Protein 1RRO (pdb70)

Organism: Rattus norvegicus (NCBI:txid10116)

Structure (mmCIF, N/CA/C/O backbone):
data_1RRO
#
_entry.id   1RRO
#
_cell.length_a   39.700
_cell.length_b   65.120
_cell.length_c   32.940
_cell.angle_alpha   90.00
_cell.angle_beta   90.00
_cell.angle_gamma   90.00
#
_symmetry.space_group_name_H-M   'P 21 21 21'
#
loop_
_entity.id
_entity.type
_entity.pdbx_description
1 polymer 'RAT ONCOMODULIN'
2 non-polymer 'CALCIUM ION'
3 water water
#
loop_
_atom_site.group_PDB
_atom_site.id
_atom_site.type_symbol
_atom_site.label_atom_id
_atom_site.label_alt_id
_atom_site.label_comp_id
_atom_site.label_asym_id
_atom_site.label_entity_id
_atom_site.label_seq_id
_atom_site.pdbx_PDB_ins_code
_atom_site.Cartn_x
_atom_site.Cartn_y
_atom_site.Cartn_z
_atom_site.occupancy
_atom_site.B_iso_or_equiv
_atom_site.auth_seq_id
_atom_site.auth_comp_id
_atom_site.auth_asym_id
_atom_site.auth_atom_id
_atom_site.pdbx_PDB_model_num
ATOM 1 N N . SER A 1 1 ? 23.829 8.784 38.993 1.00 27.71 1 SER A N 1
ATOM 2 C CA . SER A 1 1 ? 24.096 9.360 37.623 1.00 27.68 1 SER A CA 1
ATOM 3 C C . SER A 1 1 ? 23.972 8.279 36.554 1.00 26.63 1 SER A C 1
ATOM 4 O O . SER A 1 1 ? 23.992 7.079 36.920 1.00 26.13 1 SER A O 1
ATOM 7 N N . ILE A 1 2 ? 23.906 8.675 35.297 1.00 23.96 2 ILE A N 1
ATOM 8 C CA . ILE A 1 2 ? 23.808 7.716 34.169 1.00 21.09 2 ILE A CA 1
ATOM 9 C C . ILE A 1 2 ? 24.989 6.779 34.230 1.00 21.76 2 ILE A C 1
ATOM 10 O O . ILE A 1 2 ? 24.939 5.601 33.907 1.00 20.08 2 ILE A O 1
ATOM 15 N N . THR A 1 3 ? 26.102 7.385 34.656 1.00 23.45 3 THR A N 1
ATOM 16 C CA . THR A 1 3 ? 27.398 6.769 34.813 1.00 22.94 3 THR A CA 1
ATOM 17 C C . THR A 1 3 ? 27.373 5.658 35.874 1.00 22.98 3 THR A C 1
ATOM 18 O O . THR A 1 3 ? 28.134 4.689 35.745 1.00 24.86 3 THR A O 1
ATOM 22 N N . ASP A 1 4 ? 26.522 5.801 36.862 1.00 22.03 4 ASP A N 1
ATOM 23 C CA . ASP A 1 4 ? 26.359 4.826 37.923 1.00 20.98 4 ASP A CA 1
ATOM 24 C C . ASP A 1 4 ? 25.544 3.624 37.414 1.00 18.83 4 ASP A C 1
ATOM 25 O O . ASP A 1 4 ? 25.471 2.638 38.189 1.00 20.06 4 ASP A O 1
ATOM 30 N N . ILE A 1 5 ? 24.918 3.764 36.255 1.00 14.29 5 ILE A N 1
ATOM 31 C CA . ILE A 1 5 ? 24.035 2.690 35.760 1.00 14.13 5 ILE A CA 1
ATOM 32 C C . ILE A 1 5 ? 24.547 1.958 34.547 1.00 13.41 5 ILE A C 1
ATOM 33 O O . ILE A 1 5 ? 24.516 0.710 34.523 1.00 13.03 5 ILE A O 1
A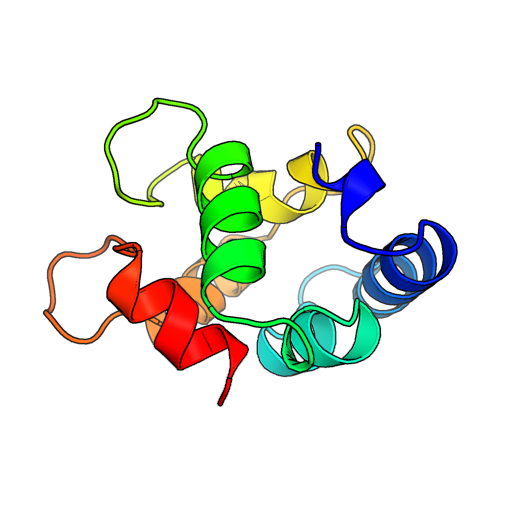TOM 38 N N . LEU A 1 6 ? 24.908 2.690 33.494 1.00 12.42 6 LEU A N 1
ATOM 39 C CA . LEU A 1 6 ? 25.436 2.078 32.254 1.00 12.59 6 LEU A CA 1
ATOM 40 C C . LEU A 1 6 ? 26.973 2.092 32.287 1.00 14.34 6 LEU A C 1
ATOM 41 O O . LEU A 1 6 ? 27.505 3.006 32.953 1.00 16.14 6 LEU A O 1
ATOM 46 N N . SER A 1 7 ? 27.546 1.166 31.549 1.00 13.07 7 SER A N 1
ATOM 47 C CA . SER A 1 7 ? 29.050 1.182 31.521 1.00 14.01 7 SER A CA 1
ATOM 48 C C . SER A 1 7 ? 29.489 2.255 30.506 1.00 12.69 7 SER A C 1
ATOM 49 O O . SER A 1 7 ? 28.820 2.384 29.440 1.00 12.28 7 SER A O 1
ATOM 52 N N . ALA A 1 8 ? 30.570 2.966 30.825 1.00 11.81 8 ALA A N 1
ATOM 53 C CA . ALA A 1 8 ? 31.094 3.968 29.922 1.00 10.82 8 ALA A CA 1
ATOM 54 C C . ALA A 1 8 ? 31.413 3.411 28.531 1.00 10.52 8 ALA A C 1
ATOM 55 O O . ALA A 1 8 ? 31.232 4.113 27.535 1.00 10.17 8 ALA A O 1
ATOM 57 N N . GLU A 1 9 ? 31.882 2.154 28.501 1.00 8.68 9 GLU A N 1
ATOM 58 C CA . GLU A 1 9 ? 32.243 1.553 27.225 1.00 8.64 9 GLU A CA 1
ATOM 59 C C . GLU A 1 9 ? 31.026 1.316 26.317 1.00 7.82 9 GLU A C 1
ATOM 60 O O . GLU A 1 9 ? 31.116 1.442 25.110 1.00 8.82 9 GLU A O 1
ATOM 66 N N . ASP A 1 10 ? 29.929 0.943 26.989 1.00 8.00 10 ASP A N 1
ATOM 67 C CA . ASP A 1 10 ? 28.688 0.675 26.193 1.00 9.82 10 ASP A CA 1
ATOM 68 C C . ASP A 1 10 ? 28.100 2.025 25.651 1.00 8.81 10 ASP A C 1
ATOM 69 O O . ASP A 1 10 ? 27.625 2.051 24.541 1.00 9.08 10 ASP A O 1
ATOM 74 N N . ILE A 1 11 ? 28.203 3.042 26.490 1.00 9.03 11 ILE A N 1
ATOM 75 C CA . ILE A 1 11 ? 27.778 4.392 26.074 1.00 8.68 11 ILE A CA 1
ATOM 76 C C . ILE A 1 11 ? 28.623 4.851 24.868 1.00 9.46 11 ILE A C 1
ATOM 77 O O . ILE A 1 11 ? 28.124 5.313 23.851 1.00 8.60 11 ILE A O 1
ATOM 82 N N . ALA A 1 12 ? 29.965 4.687 24.983 1.00 8.30 12 ALA A N 1
ATOM 83 C CA . ALA A 1 12 ? 30.888 5.028 23.900 1.00 9.46 12 ALA A CA 1
ATOM 84 C C . ALA A 1 12 ? 30.560 4.272 22.605 1.00 8.40 12 ALA A C 1
ATOM 85 O O . ALA A 1 12 ? 30.527 4.832 21.500 1.00 8.08 12 ALA A O 1
ATOM 87 N N . ALA A 1 13 ? 30.229 2.990 22.760 1.00 8.50 13 ALA A N 1
ATOM 88 C CA . ALA A 1 13 ? 29.874 2.138 21.589 1.00 8.04 13 ALA A CA 1
ATOM 89 C C . ALA A 1 13 ? 28.565 2.654 20.939 1.00 7.12 13 ALA A C 1
ATOM 90 O O . ALA A 1 13 ? 28.509 2.677 19.712 1.00 9.28 13 ALA A O 1
ATOM 92 N N . ALA A 1 14 ? 27.653 3.000 21.810 1.00 7.10 14 ALA A N 1
ATOM 93 C CA . ALA A 1 14 ? 26.310 3.478 21.280 1.00 6.77 14 ALA A CA 1
ATOM 94 C C . ALA A 1 14 ? 26.446 4.751 20.495 1.00 7.52 14 ALA A C 1
ATOM 95 O O . ALA A 1 14 ? 25.819 4.945 19.421 1.00 8.19 14 ALA A O 1
ATOM 97 N N . 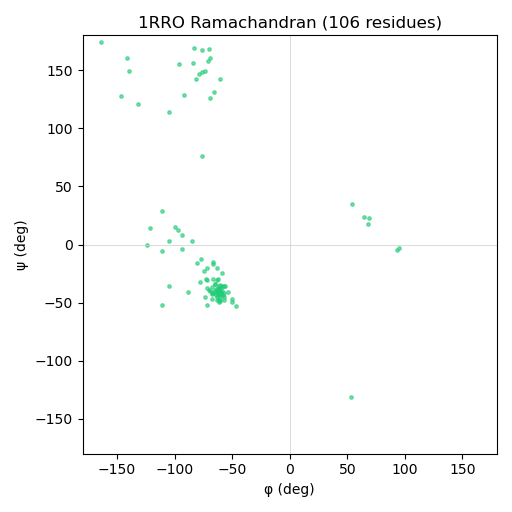LEU A 1 15 ? 27.301 5.671 20.976 1.00 7.35 15 LEU A N 1
ATOM 98 C CA . LEU A 1 15 ? 27.527 6.957 20.296 1.00 7.54 15 LEU A CA 1
ATOM 99 C C . LEU A 1 15 ? 28.283 6.769 18.991 1.00 7.37 15 LEU A C 1
ATOM 100 O O . LEU A 1 15 ? 28.044 7.403 17.988 1.00 9.71 15 LEU A O 1
ATOM 105 N N . GLN A 1 16 ? 29.258 5.830 19.067 1.00 8.36 16 GLN A N 1
ATOM 106 C CA . GLN A 1 16 ? 30.051 5.497 17.857 1.00 9.06 16 GLN A CA 1
ATOM 107 C C . GLN A 1 16 ? 29.171 5.019 16.707 1.00 8.67 16 GLN A C 1
ATOM 108 O O . GLN A 1 16 ? 29.305 5.348 15.538 1.00 10.11 16 GLN A O 1
ATOM 114 N N . GLU A 1 17 ? 28.202 4.139 17.085 1.00 8.84 17 GLU A N 1
ATOM 115 C CA . GLU A 1 17 ? 27.264 3.536 16.143 1.00 9.49 17 GLU A CA 1
ATOM 116 C C . GLU A 1 17 ? 26.435 4.568 15.380 1.00 9.12 17 GLU A C 1
ATOM 117 O O . GLU A 1 17 ? 26.089 4.343 14.226 1.00 10.42 17 GLU A O 1
ATOM 123 N N . CYS A 1 18 ? 26.111 5.653 16.102 1.00 8.17 18 CYS A N 1
ATOM 124 C CA . CYS A 1 18 ? 25.245 6.719 15.437 1.00 8.46 18 CYS A CA 1
ATOM 125 C C . CYS A 1 18 ? 26.000 8.009 15.163 1.00 9.40 18 CYS A C 1
ATOM 126 O O . CYS A 1 18 ? 25.377 9.077 15.155 1.00 8.49 18 CYS A O 1
ATOM 129 N N . GLN A 1 19 ? 27.313 7.936 14.947 1.00 8.51 19 GLN A N 1
ATOM 130 C CA . GLN A 1 19 ? 28.118 9.156 14.711 1.00 9.99 19 GLN A CA 1
ATOM 131 C C . GLN A 1 19 ? 27.607 9.968 13.541 1.00 7.57 19 GLN A C 1
ATOM 132 O O . GLN A 1 19 ? 27.606 11.234 13.675 1.00 9.56 19 GLN A O 1
ATOM 138 N N . ASP A 1 20 ? 27.286 9.385 12.432 1.00 9.18 20 ASP A N 1
ATOM 139 C CA . ASP A 1 20 ? 26.899 10.129 11.215 1.00 10.47 20 ASP A CA 1
ATOM 140 C C . ASP A 1 20 ? 25.443 10.573 11.409 1.00 11.19 20 ASP A C 1
ATOM 141 O O . ASP A 1 20 ? 24.591 9.818 11.947 1.00 9.63 20 ASP A O 1
ATOM 146 N N . PRO A 1 21 ? 25.080 11.720 10.886 1.00 10.93 21 PRO A N 1
ATOM 147 C CA . PRO A 1 21 ? 23.717 12.237 10.965 1.00 10.02 21 PRO A CA 1
ATOM 148 C C . PRO A 1 21 ? 22.723 11.279 10.288 1.00 9.49 21 PRO A C 1
ATOM 149 O O . PRO A 1 21 ? 23.021 10.733 9.238 1.00 9.55 21 PRO A O 1
ATOM 153 N N . ASP A 1 22 ? 21.541 11.177 10.902 1.00 8.63 22 ASP A N 1
ATOM 154 C CA . ASP A 1 22 ? 20.448 10.350 10.383 1.00 9.23 22 ASP A CA 1
ATOM 155 C C . ASP A 1 22 ? 20.768 8.851 10.480 1.00 11.75 22 ASP A C 1
ATOM 156 O O . ASP A 1 22 ? 20.121 8.113 9.702 1.00 14.37 22 ASP A O 1
ATOM 161 N N . THR A 1 23 ? 21.652 8.475 11.365 1.00 8.53 23 THR A N 1
ATOM 162 C CA . THR A 1 23 ? 21.858 7.026 11.594 1.00 9.49 23 THR A CA 1
ATOM 163 C C . THR A 1 23 ? 21.337 6.672 12.970 1.00 9.92 23 THR A C 1
ATOM 164 O O . THR A 1 23 ? 21.420 5.444 13.247 1.00 13.32 23 THR A O 1
A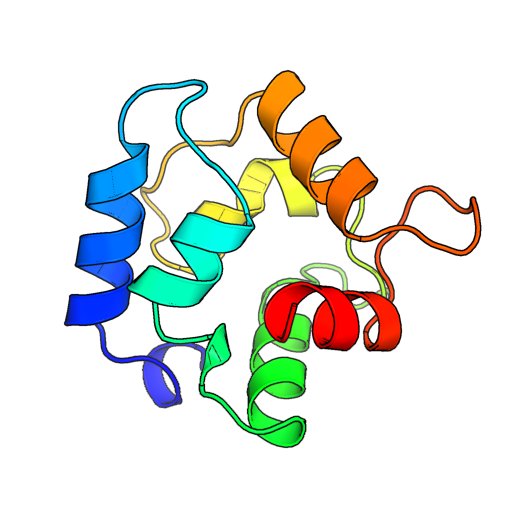TOM 168 N N . PHE A 1 24 ? 20.909 7.563 13.816 1.00 8.73 24 PHE A N 1
ATOM 169 C CA . PHE A 1 24 ? 20.370 7.194 15.113 1.00 7.74 24 PHE A CA 1
ATOM 170 C C . PHE A 1 24 ? 19.069 6.402 14.922 1.00 8.19 24 PHE A C 1
ATOM 171 O O . PHE A 1 24 ? 18.208 6.858 14.186 1.00 10.56 24 PHE A O 1
ATOM 179 N N . GLU A 1 25 ? 19.006 5.283 15.610 1.00 8.23 25 GLU A N 1
ATOM 180 C CA . GLU A 1 25 ? 17.749 4.468 15.620 1.00 9.44 25 GLU A CA 1
ATOM 181 C C . GLU A 1 25 ? 17.492 4.149 17.037 1.00 9.81 25 GLU A C 1
ATOM 182 O O . GLU A 1 25 ? 18.388 3.524 17.688 1.00 8.79 25 GLU A O 1
ATOM 188 N N . PRO A 1 26 ? 16.357 4.518 17.628 1.00 9.28 26 PRO A N 1
ATOM 189 C CA . PRO A 1 26 ? 16.116 4.283 19.045 1.00 9.70 26 PRO A CA 1
ATOM 190 C C . PRO A 1 26 ? 16.466 2.874 19.499 1.00 8.48 26 PRO A C 1
ATOM 191 O O . PRO A 1 26 ? 17.198 2.676 20.491 1.00 9.35 26 PRO A O 1
ATOM 195 N N . GLN A 1 27 ? 15.919 1.881 18.814 1.00 9.03 27 GLN A N 1
ATOM 196 C CA . GLN A 1 27 ? 16.122 0.478 19.244 1.00 10.37 27 GLN A CA 1
ATOM 197 C C . GLN A 1 27 ? 17.592 0.093 19.276 1.00 9.67 27 GLN A C 1
ATOM 198 O O . GLN A 1 27 ? 17.974 -0.679 20.160 1.00 11.28 27 GLN A O 1
ATOM 204 N N . LYS A 1 28 ? 18.325 0.560 18.271 1.00 10.16 28 LYS A N 1
ATOM 205 C CA . LYS A 1 28 ? 19.793 0.190 18.278 1.00 9.36 28 LYS A CA 1
ATOM 206 C C . LYS A 1 28 ? 20.503 0.857 19.443 1.00 9.13 28 LYS A C 1
ATOM 207 O O . LYS A 1 28 ? 21.339 0.220 20.061 1.00 9.08 28 LYS A O 1
ATOM 213 N N . PHE A 1 29 ? 20.176 2.109 19.665 1.00 7.09 29 PHE A N 1
ATOM 214 C CA . PHE A 1 29 ? 20.845 2.841 20.771 1.00 8.03 29 PHE A CA 1
ATOM 215 C C . PHE A 1 29 ? 20.580 2.160 22.093 1.00 6.66 29 PHE A C 1
ATOM 216 O O . PHE A 1 29 ? 21.463 1.976 22.950 1.00 7.02 29 PHE A O 1
ATOM 224 N N . PHE A 1 30 ? 19.273 1.821 22.282 1.00 6.91 30 PHE A N 1
ATOM 225 C CA . PHE A 1 30 ? 18.896 1.179 23.584 1.00 7.68 30 PHE A CA 1
ATOM 226 C C . PHE A 1 30 ? 19.560 -0.200 23.757 1.00 7.48 30 PHE A C 1
ATOM 227 O O . PHE A 1 30 ? 19.887 -0.519 24.917 1.00 9.08 30 PHE A O 1
ATOM 235 N N . GLN A 1 31 ? 19.733 -0.918 22.660 1.00 7.22 31 GLN A N 1
ATOM 236 C CA . GLN A 1 31 ? 20.438 -2.232 22.774 1.00 8.94 31 GLN A CA 1
ATOM 237 C C . GLN A 1 31 ? 21.953 -2.086 23.035 1.00 8.34 31 GLN A C 1
ATOM 238 O O . GLN A 1 31 ? 22.505 -2.653 24.008 1.00 9.04 31 GLN A O 1
ATOM 244 N N . THR A 1 32 ? 22.593 -1.283 22.181 1.00 8.41 32 THR A N 1
ATOM 245 C CA . THR A 1 32 ? 24.064 -1.130 22.329 1.00 8.04 32 THR A CA 1
ATOM 246 C C . THR A 1 32 ? 24.506 -0.529 23.619 1.00 8.86 32 THR A C 1
ATOM 247 O O . THR A 1 32 ? 25.507 -0.964 24.236 1.00 10.06 32 THR A O 1
ATOM 251 N N . SER A 1 33 ? 23.718 0.462 24.109 1.00 7.88 33 SER A N 1
ATOM 252 C CA . SER A 1 33 ? 24.040 1.153 25.363 1.00 8.34 33 SER A CA 1
ATOM 253 C C . SER A 1 33 ? 23.808 0.266 26.609 1.00 10.11 33 SER A C 1
ATOM 254 O O . SER A 1 33 ? 24.322 0.622 27.655 1.00 11.48 33 SER A O 1
ATOM 257 N N . GLY A 1 34 ? 22.987 -0.786 26.419 1.00 9.77 34 GLY A N 1
ATOM 258 C CA . GLY A 1 34 ? 22.638 -1.648 27.538 1.00 9.16 34 GLY A CA 1
ATOM 259 C C . GLY A 1 34 ? 21.352 -1.223 28.229 1.00 10.08 34 GLY A C 1
ATOM 260 O O . GLY A 1 34 ? 20.896 -1.970 29.139 1.00 1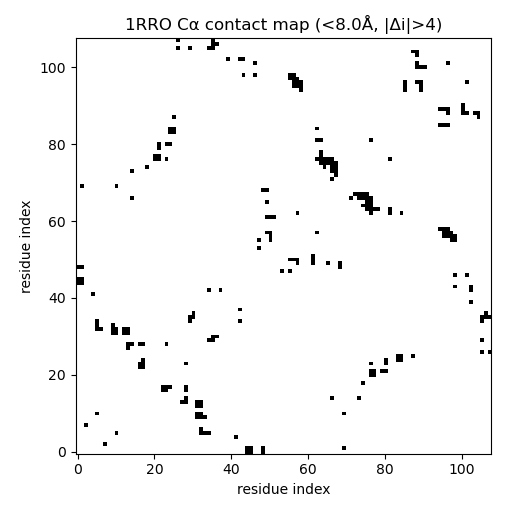0.17 34 GLY A O 1
ATOM 261 N N . LEU A 1 35 ? 20.731 -0.093 27.826 1.00 8.00 35 LEU A N 1
ATOM 262 C CA . LEU A 1 35 ? 19.508 0.339 28.485 1.00 9.70 35 LEU A CA 1
ATOM 263 C C . LEU A 1 35 ? 18.393 -0.715 28.404 1.00 8.59 35 LEU A C 1
ATOM 264 O O . LEU A 1 35 ? 17.630 -0.843 29.386 1.00 9.64 35 LEU A O 1
ATOM 269 N N . SER A 1 36 ? 18.343 -1.397 27.254 1.00 8.73 36 SER A N 1
ATOM 270 C CA . SER A 1 36 ? 17.226 -2.398 27.119 1.00 9.17 36 SER A CA 1
ATOM 271 C C . SER A 1 36 ? 17.388 -3.550 28.096 1.00 9.19 36 SER A C 1
ATOM 272 O O . SER A 1 36 ? 16.290 -4.163 28.215 1.00 13.46 36 SER A O 1
ATOM 275 N N . LYS A 1 37 ? 18.510 -3.775 28.723 1.00 9.43 37 LYS A N 1
ATOM 276 C CA . LYS A 1 37 ? 18.612 -4.863 29.694 1.00 13.42 37 LYS A CA 1
ATOM 277 C C . LYS A 1 37 ? 18.347 -4.465 31.138 1.00 11.42 37 LYS A C 1
ATOM 278 O O . LYS A 1 37 ? 18.437 -5.294 32.044 1.00 12.92 37 LYS A O 1
ATOM 284 N N . MET A 1 38 ? 18.133 -3.174 31.393 1.00 9.88 38 MET A N 1
ATOM 285 C CA . MET A 1 38 ? 18.019 -2.652 32.760 1.00 9.31 38 MET A CA 1
ATOM 286 C C . MET A 1 38 ? 16.578 -2.824 33.306 1.00 7.84 38 MET A C 1
ATOM 287 O O . MET A 1 38 ? 15.639 -2.917 32.550 1.00 9.32 38 MET A O 1
ATOM 292 N N . SER A 1 39 ? 16.548 -2.844 34.648 1.00 7.45 39 SER A N 1
ATOM 293 C CA . SER A 1 39 ? 15.258 -2.971 35.372 1.00 7.93 39 SER A CA 1
ATOM 294 C C . SER A 1 39 ? 14.435 -1.668 35.221 1.00 6.71 39 SER A C 1
ATOM 295 O O . SER A 1 39 ? 15.024 -0.590 34.893 1.00 7.79 39 SER A O 1
ATOM 298 N N . ALA A 1 40 ? 13.204 -1.734 35.601 1.00 6.76 40 ALA A N 1
ATOM 299 C CA . ALA A 1 40 ? 12.325 -0.526 35.529 1.00 6.67 40 ALA A CA 1
ATOM 300 C C . ALA A 1 40 ? 12.908 0.588 36.425 1.00 6.81 40 ALA A C 1
ATOM 301 O O . ALA A 1 40 ? 12.895 1.786 35.973 1.00 6.68 40 ALA A O 1
ATOM 303 N N . SER A 1 41 ? 13.370 0.312 37.595 1.00 7.39 41 SER A N 1
ATOM 304 C CA . SER A 1 41 ? 13.896 1.314 38.501 1.00 7.69 41 SER A CA 1
ATOM 305 C C . SER A 1 41 ? 15.099 2.053 37.883 1.00 7.88 41 SER A C 1
ATOM 306 O O . SER A 1 41 ? 15.229 3.315 37.964 1.00 8.95 41 SER A O 1
ATOM 309 N N . GLN A 1 42 ? 15.972 1.280 37.266 1.00 6.53 42 GLN A N 1
ATOM 310 C CA . GLN A 1 42 ? 17.168 1.860 36.590 1.00 6.50 42 GLN A CA 1
ATOM 311 C C . GLN A 1 42 ? 16.757 2.663 35.396 1.00 6.09 42 GLN A C 1
ATOM 312 O O . GLN A 1 42 ? 17.364 3.781 35.205 1.00 6.61 42 GLN A O 1
ATOM 318 N N . VAL A 1 43 ? 15.835 2.245 34.603 1.00 6.30 43 VAL A N 1
ATOM 319 C CA . VAL A 1 43 ? 15.356 2.991 33.441 1.00 7.52 43 VAL A CA 1
ATOM 320 C C . VAL A 1 43 ? 14.700 4.303 33.926 1.00 6.59 43 VAL A C 1
ATOM 321 O O . VAL A 1 43 ? 14.999 5.358 33.258 1.00 7.47 43 VAL A O 1
ATOM 325 N N . LYS A 1 44 ? 13.999 4.306 34.996 1.00 7.01 44 LYS A N 1
ATOM 326 C CA . LYS A 1 44 ? 13.394 5.512 35.567 1.00 7.62 44 LYS A CA 1
ATOM 327 C C . LYS A 1 44 ? 14.494 6.480 36.036 1.00 7.82 44 LYS A C 1
ATOM 328 O O . LYS A 1 44 ? 14.302 7.737 35.754 1.00 9.77 44 LYS A O 1
ATOM 334 N N . ASP A 1 45 ? 15.554 6.006 36.624 1.00 7.90 45 ASP A N 1
ATOM 335 C CA . ASP A 1 45 ? 16.653 6.919 37.025 1.00 8.81 45 ASP A CA 1
ATOM 336 C C . ASP A 1 45 ? 17.233 7.562 35.772 1.00 8.85 45 ASP A C 1
ATOM 337 O O . ASP A 1 45 ? 17.505 8.807 35.794 1.00 10.89 45 ASP A O 1
ATOM 342 N N . ILE A 1 46 ? 17.426 6.853 34.689 1.00 6.69 46 ILE A N 1
ATOM 343 C CA . ILE A 1 46 ? 17.926 7.426 33.454 1.00 7.72 46 ILE A CA 1
ATOM 344 C C . ILE A 1 46 ? 16.920 8.440 32.945 1.00 8.04 46 ILE A C 1
ATOM 345 O O . ILE A 1 46 ? 17.346 9.566 32.514 1.00 8.69 46 ILE A O 1
ATOM 350 N N . PHE A 1 47 ? 15.662 8.132 32.887 1.00 6.40 47 PHE A N 1
ATOM 351 C CA . PHE A 1 47 ? 14.604 9.071 32.460 1.00 6.19 47 PHE A CA 1
ATOM 352 C C . PHE A 1 47 ? 14.738 10.424 33.235 1.00 6.74 47 PHE A C 1
ATOM 353 O O . PHE A 1 47 ? 14.704 11.484 32.565 1.00 6.61 47 PHE A O 1
ATOM 361 N N . ARG A 1 48 ? 14.902 10.329 34.485 1.00 6.98 48 ARG A N 1
ATOM 362 C CA . ARG A 1 48 ? 15.017 11.572 35.325 1.00 9.37 48 ARG A CA 1
ATOM 363 C C . ARG A 1 48 ? 16.209 12.367 34.894 1.00 9.69 48 ARG A C 1
ATOM 364 O O . ARG A 1 48 ? 16.048 13.631 34.840 1.00 11.43 48 ARG A O 1
ATOM 372 N N . PHE A 1 49 ? 17.297 11.797 34.504 1.00 9.77 49 PHE A N 1
ATOM 373 C CA . PHE A 1 49 ? 18.484 12.592 34.055 1.00 9.65 49 PHE A CA 1
ATOM 374 C C . PHE A 1 49 ? 18.240 13.203 32.742 1.00 10.42 49 PHE A C 1
ATOM 375 O O . PHE A 1 49 ? 18.782 14.320 32.421 1.00 12.93 49 PHE A O 1
ATOM 383 N N . ILE A 1 50 ? 17.444 12.642 31.845 1.00 7.96 50 ILE A N 1
ATOM 384 C CA . ILE A 1 50 ? 17.160 13.154 30.521 1.00 7.88 50 ILE A CA 1
ATOM 385 C C . ILE A 1 50 ? 16.145 14.297 30.543 1.00 8.15 50 ILE A C 1
ATOM 386 O O . ILE A 1 50 ? 16.147 15.201 29.703 1.00 7.74 50 ILE A O 1
ATOM 391 N N . ASP A 1 51 ? 15.240 14.218 31.497 1.00 6.40 51 ASP A N 1
ATOM 392 C CA . ASP A 1 51 ? 14.149 15.219 31.684 1.00 6.17 51 ASP A CA 1
ATOM 393 C C . ASP A 1 51 ? 14.777 16.454 32.333 1.00 6.62 51 ASP A C 1
ATOM 394 O O . ASP A 1 51 ? 14.581 16.702 33.538 1.00 7.33 51 ASP A O 1
ATOM 399 N N . ASN A 1 52 ? 15.495 17.224 31.521 1.00 7.57 52 ASN A N 1
ATOM 400 C CA . ASN A 1 52 ? 16.243 18.396 31.981 1.00 8.27 52 ASN A CA 1
ATOM 401 C C . ASN A 1 52 ? 15.384 19.383 32.772 1.00 8.00 52 ASN A C 1
ATOM 402 O O . ASN A 1 52 ? 15.951 19.836 33.782 1.00 9.53 52 ASN A O 1
ATOM 407 N N . ASP A 1 53 ? 14.169 19.667 32.390 1.00 6.66 53 ASP A N 1
ATOM 408 C CA . ASP A 1 53 ? 13.373 20.682 33.090 1.00 8.07 53 ASP A CA 1
ATOM 409 C C . ASP A 1 53 ? 12.482 20.092 34.183 1.00 8.72 53 ASP A C 1
ATOM 410 O O . ASP A 1 53 ? 11.665 20.862 34.725 1.00 9.98 53 ASP A O 1
ATOM 415 N N . GLN A 1 54 ? 12.636 18.831 34.496 1.00 7.07 54 GLN A N 1
ATOM 416 C CA . GLN A 1 54 ? 11.841 18.165 35.546 1.00 7.21 54 GLN A CA 1
ATOM 417 C C . GLN A 1 54 ? 10.357 18.313 35.338 1.00 7.79 54 GLN A C 1
ATOM 418 O O . GLN A 1 54 ? 9.604 18.344 36.337 1.00 8.09 54 GLN A O 1
ATOM 424 N N . SER A 1 55 ? 9.898 18.320 34.096 1.00 6.11 55 SER A N 1
ATOM 425 C CA . SER A 1 55 ? 8.455 18.421 33.830 1.00 4.68 55 SER A CA 1
ATOM 426 C C . SER A 1 55 ? 7.741 17.060 33.990 1.00 6.49 55 SER A C 1
ATOM 427 O O . SER A 1 55 ? 6.485 17.035 34.070 1.00 8.51 55 SER A O 1
ATOM 430 N N . GLY A 1 56 ? 8.524 15.975 34.006 1.00 5.56 56 GLY A N 1
ATOM 431 C CA . GLY A 1 56 ? 7.959 14.642 34.070 1.00 6.70 56 GLY A CA 1
ATOM 432 C C . GLY A 1 56 ? 7.826 14.077 32.700 1.00 6.43 56 GLY A C 1
ATOM 433 O O . GLY A 1 56 ? 7.389 12.882 32.560 1.00 7.78 56 GLY A O 1
ATOM 434 N N . TYR A 1 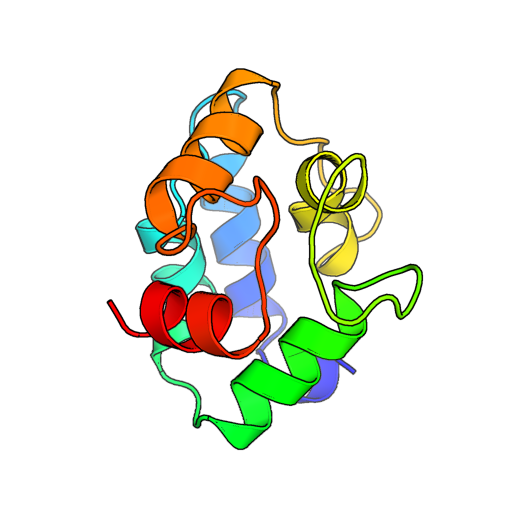57 ? 8.135 14.745 31.625 1.00 4.86 57 TYR A N 1
ATOM 435 C CA . TYR A 1 57 ? 8.012 14.307 30.274 1.00 4.96 57 TYR A CA 1
ATOM 436 C C . TYR A 1 57 ? 9.204 14.751 29.466 1.00 7.51 57 TYR A C 1
ATOM 437 O O . TYR A 1 57 ? 9.742 15.861 29.779 1.00 8.63 57 TYR A O 1
ATOM 446 N N . LEU A 1 58 ? 9.581 13.982 28.464 1.00 6.00 58 LEU A N 1
ATOM 447 C CA . LEU A 1 58 ? 10.610 14.438 27.511 1.00 7.12 58 LEU A CA 1
ATOM 448 C C . LEU A 1 58 ? 9.892 15.122 26.366 1.00 8.86 58 LEU A C 1
ATOM 449 O O . LEU A 1 58 ? 8.992 14.536 25.738 1.00 9.05 58 LEU A O 1
ATOM 454 N N . ASP A 1 59 ? 10.320 16.341 26.032 1.00 10.91 59 ASP A N 1
ATOM 455 C CA . ASP A 1 59 ? 9.754 17.009 24.828 1.00 13.77 59 ASP A CA 1
ATOM 456 C C . ASP A 1 59 ? 10.714 18.179 24.463 1.00 16.87 59 ASP A C 1
ATOM 457 O O . ASP A 1 59 ? 11.627 18.527 25.246 1.00 17.08 59 ASP A O 1
ATOM 462 N N . GLY A 1 60 ? 10.345 18.742 23.325 1.00 18.73 60 GLY A N 1
ATOM 463 C CA . GLY A 1 60 ? 11.085 19.891 22.788 1.00 16.92 60 GLY A CA 1
ATOM 464 C C . GLY A 1 60 ? 12.569 19.571 22.679 1.00 15.96 60 GLY A C 1
ATOM 465 O O . GLY A 1 60 ? 13.055 18.572 22.126 1.00 17.13 60 GLY A O 1
ATOM 466 N N . ASP A 1 61 ? 13.331 20.546 23.216 1.00 13.74 61 ASP A N 1
ATOM 467 C CA . ASP A 1 61 ? 14.790 20.514 23.156 1.00 12.71 61 ASP A CA 1
ATOM 468 C C . ASP A 1 61 ? 15.362 19.282 23.810 1.00 9.32 61 ASP A C 1
ATOM 469 O O . ASP A 1 61 ? 16.527 18.927 23.515 1.00 8.89 61 ASP A O 1
ATOM 474 N N . GLU A 1 62 ? 14.674 18.623 24.752 1.00 7.57 62 GLU A N 1
ATOM 475 C CA . GLU A 1 62 ? 15.211 17.468 25.431 1.00 6.55 62 GLU A CA 1
ATOM 476 C C . GLU A 1 62 ? 15.474 16.354 24.440 1.00 7.99 62 GLU A C 1
ATOM 477 O O . GLU A 1 62 ? 16.419 15.518 24.695 1.00 8.01 62 GLU A O 1
ATOM 483 N N . LEU A 1 63 ? 14.737 16.255 23.369 1.00 6.31 63 LEU A N 1
ATOM 484 C CA . LEU A 1 63 ? 14.961 15.250 22.334 1.00 8.21 63 LEU A CA 1
ATOM 485 C C . LEU A 1 63 ? 16.199 15.606 21.509 1.00 7.48 63 LEU A C 1
ATOM 486 O O . LEU A 1 63 ? 17.017 14.727 21.196 1.00 7.62 63 LEU A O 1
ATOM 491 N N . LYS A 1 64 ? 16.305 16.858 21.121 1.00 7.22 64 LYS A N 1
ATOM 492 C CA . LYS A 1 64 ? 17.463 17.311 20.308 1.00 9.07 64 LYS A CA 1
ATOM 493 C C . LYS A 1 64 ? 18.767 17.090 21.080 1.00 6.43 64 LYS A C 1
ATOM 494 O O . LYS A 1 64 ? 19.751 16.701 20.391 1.00 6.96 64 LYS A O 1
ATOM 500 N N . TYR A 1 65 ? 18.760 17.235 22.356 1.00 5.53 65 TYR A N 1
ATOM 501 C CA . TYR A 1 65 ? 19.950 17.077 23.176 1.00 6.66 65 TYR A CA 1
ATOM 502 C C . TYR A 1 65 ? 20.073 15.741 23.871 1.00 6.64 65 TYR A C 1
ATOM 503 O O . TYR A 1 65 ? 20.878 15.574 24.815 1.00 6.74 65 TYR A O 1
ATOM 512 N N . PHE A 1 66 ? 19.283 14.743 23.439 1.00 5.84 66 PHE A N 1
ATOM 513 C CA . PHE A 1 66 ? 19.270 13.428 24.045 1.00 6.83 66 PHE A CA 1
ATOM 514 C C . PHE A 1 66 ? 20.669 12.782 24.229 1.00 5.33 66 PHE A C 1
ATOM 515 O O . PHE A 1 66 ? 20.988 12.299 25.309 1.00 6.56 66 PHE A O 1
ATOM 523 N N . LEU A 1 67 ? 21.451 12.787 23.144 1.00 4.97 67 LEU A N 1
ATOM 524 C CA . LEU A 1 67 ? 22.787 12.141 23.227 1.00 6.36 67 LEU A CA 1
ATOM 525 C C . LEU A 1 67 ? 23.709 12.923 24.191 1.00 6.04 67 LEU A C 1
ATOM 526 O O . LEU A 1 67 ? 24.606 12.293 24.732 1.00 5.39 67 LEU A O 1
ATOM 531 N N . GLN A 1 68 ? 23.501 14.196 24.288 1.00 4.98 68 GLN A N 1
ATOM 532 C CA . GLN A 1 68 ? 24.337 15.074 25.076 1.00 4.91 68 GLN A CA 1
ATOM 533 C C . GLN A 1 68 ? 24.261 14.833 26.581 1.00 4.82 68 GLN A C 1
ATOM 534 O O . GLN A 1 68 ? 25.127 15.203 27.363 1.00 7.04 68 GLN A O 1
ATOM 540 N N . LYS A 1 69 ? 23.149 14.090 26.982 1.00 5.63 69 LYS A N 1
ATOM 541 C CA . LYS A 1 69 ? 23.062 13.649 28.356 1.00 6.78 69 LYS A CA 1
ATOM 542 C C . LYS A 1 69 ? 24.020 12.491 28.654 1.00 6.57 69 LYS A C 1
ATOM 543 O O . LYS A 1 69 ? 24.299 12.243 29.828 1.00 8.18 69 LYS A O 1
ATOM 549 N N . PHE A 1 70 ? 24.405 11.771 27.605 1.00 6.73 70 PHE A N 1
ATOM 550 C CA . PHE A 1 70 ? 25.312 10.608 27.758 1.00 6.58 70 PHE A CA 1
ATOM 551 C C . PHE A 1 70 ? 26.762 11.066 27.681 1.00 7.87 70 PHE A C 1
ATOM 552 O O . PHE A 1 70 ? 27.563 10.567 28.49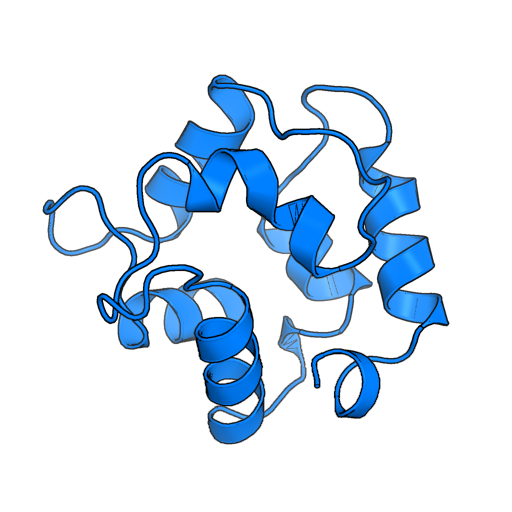4 1.00 9.08 70 PHE A O 1
ATOM 560 N N . GLN A 1 71 ? 27.109 11.959 26.820 1.00 6.55 71 GLN A N 1
ATOM 561 C CA . GLN A 1 71 ? 28.412 12.619 26.775 1.00 6.26 71 GLN A CA 1
ATOM 562 C C . GLN A 1 71 ? 28.101 14.050 26.274 1.00 5.59 71 GLN A C 1
ATOM 563 O O . GLN A 1 71 ? 27.455 14.207 25.212 1.00 5.25 71 GLN A O 1
ATOM 569 N N . SER A 1 72 ? 28.586 15.022 27.033 1.00 5.49 72 SER A N 1
ATOM 570 C CA . SER A 1 72 ? 28.268 16.406 26.760 1.00 7.22 72 SER A CA 1
ATOM 571 C C . SER A 1 72 ? 28.792 16.886 25.410 1.00 6.40 72 SER A C 1
ATOM 572 O O . SER A 1 72 ? 28.238 17.885 24.933 1.00 8.47 72 SER A O 1
ATOM 575 N N . ASP A 1 73 ? 29.751 16.264 24.785 1.00 4.81 73 ASP A N 1
ATOM 576 C CA . ASP A 1 73 ? 30.228 16.655 23.464 1.00 5.37 73 ASP A CA 1
ATOM 577 C C . ASP A 1 73 ? 29.643 15.870 22.327 1.00 6.17 73 ASP A C 1
ATOM 578 O O . ASP A 1 73 ? 30.097 15.962 21.174 1.00 8.05 73 ASP A O 1
ATOM 583 N N . ALA A 1 74 ? 28.562 15.068 22.593 1.00 5.14 74 ALA A N 1
ATOM 584 C CA . ALA A 1 74 ? 27.890 14.339 21.515 1.00 6.14 74 ALA A CA 1
ATOM 585 C C . ALA A 1 74 ? 27.120 15.314 20.621 1.00 5.53 74 ALA A C 1
ATOM 586 O O . ALA A 1 74 ? 26.763 16.435 21.006 1.00 7.35 74 ALA A O 1
ATOM 588 N N . ARG A 1 75 ? 26.876 14.839 19.376 1.00 5.58 75 ARG A N 1
ATOM 589 C CA . ARG A 1 75 ? 26.116 15.659 18.439 1.00 5.52 75 ARG A CA 1
ATOM 590 C C . ARG A 1 75 ? 24.644 15.804 18.844 1.00 5.55 75 ARG A C 1
ATOM 591 O O . ARG A 1 75 ? 24.087 14.991 19.589 1.00 6.20 75 ARG A O 1
ATOM 599 N N . GLU A 1 76 ? 24.045 16.839 18.280 1.00 5.98 76 GLU A N 1
ATOM 600 C CA . GLU A 1 76 ? 22.591 17.047 18.405 1.00 6.58 76 GLU A CA 1
ATOM 601 C C . GLU A 1 76 ? 21.940 16.042 17.445 1.00 6.16 76 GLU A C 1
ATOM 602 O O . GLU A 1 76 ? 22.482 15.655 16.369 1.00 7.02 76 GLU A O 1
ATOM 608 N N . LEU A 1 77 ? 20.735 15.578 17.835 1.00 5.51 77 LEU A N 1
ATOM 609 C CA . LEU A 1 77 ? 19.921 14.754 16.934 1.00 5.87 77 LEU A CA 1
ATOM 610 C C . LEU A 1 77 ? 19.336 15.705 15.820 1.00 5.82 77 LEU A C 1
ATOM 611 O O . LEU A 1 77 ? 19.069 16.891 16.117 1.00 7.11 77 LEU A O 1
ATOM 616 N N . THR A 1 78 ? 19.142 15.172 14.648 1.00 4.60 78 THR A N 1
ATOM 617 C CA . THR A 1 78 ? 18.484 15.914 13.577 1.00 5.77 78 THR A CA 1
ATOM 618 C C . THR A 1 78 ? 16.960 15.967 13.828 1.00 4.79 78 THR A C 1
ATOM 619 O O . THR A 1 78 ? 16.437 15.246 14.682 1.00 5.17 78 THR A O 1
ATOM 623 N N . GLU A 1 79 ? 16.316 16.814 13.090 1.00 5.93 79 GLU A N 1
ATOM 624 C CA . GLU A 1 79 ? 14.810 16.916 13.225 1.00 5.73 79 GLU A CA 1
ATOM 625 C C . GLU A 1 79 ? 14.242 15.545 12.873 1.00 5.28 79 GLU A C 1
ATOM 626 O O . GLU A 1 79 ? 13.235 15.156 13.578 1.00 6.56 79 GLU A O 1
ATOM 632 N N . SER A 1 80 ? 14.759 14.882 11.898 1.00 4.52 80 SER A N 1
ATOM 633 C CA . SER A 1 80 ? 14.218 13.565 11.506 1.00 5.58 80 SER A CA 1
ATOM 634 C C . SER A 1 80 ? 14.420 12.563 12.654 1.00 5.11 80 SER A C 1
ATOM 635 O O . SER A 1 80 ? 13.512 11.713 12.925 1.00 7.31 80 SER A O 1
ATOM 638 N N . GLU A 1 81 ? 15.600 12.565 13.287 1.00 5.03 81 GLU A N 1
ATOM 639 C CA . GLU A 1 81 ? 15.855 11.680 14.395 1.00 5.63 81 GLU A CA 1
ATOM 640 C C . GLU A 1 81 ? 15.000 11.935 15.640 1.00 7.29 81 GLU A C 1
ATOM 641 O O . GLU A 1 81 ? 14.561 10.998 16.321 1.00 7.46 81 GLU A O 1
ATOM 647 N N . THR A 1 82 ? 14.708 13.227 15.847 1.00 6.91 82 THR A N 1
ATOM 648 C CA . THR A 1 82 ? 13.824 13.532 17.025 1.00 7.89 82 THR A CA 1
ATOM 649 C C . THR A 1 82 ? 12.395 13.004 16.712 1.00 7.39 82 THR A C 1
ATOM 650 O O . THR A 1 82 ? 11.745 12.451 17.642 1.00 7.66 82 THR A O 1
ATOM 654 N N . LYS A 1 83 ? 11.995 13.189 15.511 1.00 6.79 83 LYS A N 1
ATOM 655 C CA . LYS A 1 83 ? 10.647 12.646 15.107 1.00 7.81 83 LYS A CA 1
ATOM 656 C C . LYS A 1 83 ? 10.669 11.168 15.275 1.00 8.91 83 LYS A C 1
ATOM 657 O O . LYS A 1 83 ? 9.622 10.630 15.786 1.00 9.17 83 LYS A O 1
ATOM 663 N N . SER A 1 84 ? 11.702 10.435 14.923 1.00 9.34 84 SER A N 1
ATOM 664 C CA . SER A 1 84 ? 11.761 8.968 15.071 1.00 9.10 84 SER A CA 1
ATOM 665 C C . SER A 1 84 ? 11.633 8.599 16.524 1.00 8.56 84 SER A C 1
ATOM 666 O O . SER A 1 84 ? 10.930 7.564 16.846 1.00 8.99 84 SER A O 1
ATOM 669 N N . LEU A 1 85 ? 12.211 9.292 17.440 1.00 8.06 85 LEU A N 1
ATOM 670 C CA . LEU A 1 85 ? 12.114 9.050 18.843 1.00 8.02 85 LEU A CA 1
ATOM 671 C C . LEU A 1 85 ? 10.644 9.186 19.327 1.00 8.26 85 LEU A C 1
ATOM 672 O O . LEU A 1 85 ? 10.122 8.341 20.080 1.00 8.09 85 LEU A O 1
ATOM 677 N N . MET A 1 86 ? 10.035 10.303 18.921 1.00 7.27 86 MET A N 1
ATOM 678 C CA . MET A 1 86 ? 8.607 10.540 19.279 1.00 7.80 86 MET A CA 1
ATOM 679 C C . MET A 1 86 ? 7.731 9.474 18.664 1.00 8.24 86 MET A C 1
ATOM 680 O O . MET A 1 86 ? 6.797 8.968 19.360 1.00 9.75 86 MET A O 1
ATOM 685 N N . ASP A 1 87 ? 7.937 9.124 17.441 1.00 7.63 87 ASP A N 1
ATOM 686 C CA . ASP A 1 87 ? 7.117 8.067 16.769 1.00 10.59 87 ASP A CA 1
ATOM 687 C C . ASP A 1 87 ? 7.293 6.729 17.527 1.00 10.26 87 ASP A C 1
ATOM 688 O O . ASP A 1 87 ? 6.311 5.911 17.631 1.00 10.54 87 ASP A O 1
ATOM 693 N N . ALA A 1 88 ? 8.501 6.465 18.015 1.00 6.63 88 ALA A N 1
ATOM 694 C CA . ALA A 1 88 ? 8.751 5.188 18.681 1.00 7.55 88 ALA A CA 1
ATOM 695 C C . ALA A 1 88 ? 8.077 5.134 20.034 1.00 7.86 88 ALA A C 1
ATOM 696 O O . ALA A 1 88 ? 7.659 4.026 20.463 1.00 8.63 88 ALA A O 1
ATOM 698 N N . ALA A 1 89 ? 7.926 6.283 20.727 1.00 6.15 89 ALA A N 1
ATOM 699 C CA . ALA A 1 89 ? 7.440 6.263 22.068 1.00 6.26 89 ALA A CA 1
ATOM 700 C C . ALA A 1 89 ? 5.999 6.689 22.372 1.00 5.98 89 ALA A C 1
ATOM 701 O O . ALA A 1 89 ? 5.447 6.125 23.282 1.00 7.88 89 ALA A O 1
ATOM 703 N N . ASP A 1 90 ? 5.533 7.666 21.631 1.00 6.86 90 ASP A N 1
ATOM 704 C CA . ASP A 1 90 ? 4.221 8.284 22.003 1.00 6.26 90 ASP A CA 1
ATOM 705 C C . ASP A 1 90 ? 3.044 7.311 21.773 1.00 8.64 90 ASP A C 1
ATOM 706 O O . ASP A 1 90 ? 2.980 6.820 20.638 1.00 12.57 90 ASP A O 1
ATOM 711 N N . ASN A 1 91 ? 2.258 7.108 22.826 1.00 6.44 91 ASN A N 1
ATOM 712 C CA . ASN A 1 91 ? 1.047 6.272 22.575 1.00 8.21 91 ASN A CA 1
ATOM 713 C C . ASN A 1 91 ? -0.199 7.021 22.973 1.00 8.52 91 ASN A C 1
ATOM 714 O O . ASN A 1 91 ? -1.220 6.316 22.843 1.00 11.02 91 ASN A O 1
ATOM 719 N N . ASP A 1 92 ? -0.145 8.204 23.451 1.00 6.47 92 ASP A N 1
ATOM 720 C CA . ASP A 1 92 ? -1.362 8.920 23.906 1.00 7.95 92 ASP A CA 1
ATOM 721 C C . ASP A 1 92 ? -1.536 10.210 23.142 1.00 7.23 92 ASP A C 1
ATOM 722 O O . ASP A 1 92 ? -2.414 10.982 23.608 1.00 8.32 92 ASP A O 1
ATOM 727 N N . GLY A 1 93 ? -0.869 10.463 22.045 1.00 6.65 93 GLY A N 1
ATOM 728 C CA . GLY A 1 93 ? -1.155 11.637 21.206 1.00 7.05 93 GLY A CA 1
ATOM 729 C C . GLY A 1 93 ? -0.904 12.958 21.827 1.00 8.69 93 GLY A C 1
ATOM 730 O O . GLY A 1 93 ? -1.579 13.961 21.350 1.00 9.06 93 GLY A O 1
ATOM 731 N N . ASP A 1 94 ? -0.065 13.133 22.813 1.00 6.11 94 ASP A N 1
ATOM 732 C CA . ASP A 1 94 ? 0.206 14.399 23.470 1.00 6.09 94 ASP A CA 1
ATOM 733 C C . ASP A 1 94 ? 1.555 14.963 23.039 1.00 6.24 94 ASP A C 1
ATOM 734 O O . ASP A 1 94 ? 1.921 16.030 23.632 1.00 8.40 94 ASP A O 1
ATOM 739 N N . GLY A 1 95 ? 2.244 14.342 22.165 1.00 7.18 95 GLY A N 1
ATOM 740 C CA . GLY A 1 95 ? 3.520 14.910 21.650 1.00 8.75 95 GLY A CA 1
ATOM 741 C C . GLY A 1 95 ? 4.641 14.952 22.697 1.00 5.81 95 GLY A C 1
ATOM 742 O O . GLY A 1 95 ? 5.604 15.756 22.446 1.00 7.23 95 GLY A O 1
ATOM 743 N N . LYS A 1 96 ? 4.567 14.249 23.749 1.00 6.57 96 LYS A N 1
ATOM 744 C CA . LYS A 1 96 ? 5.679 14.214 24.742 1.00 5.72 96 LYS A CA 1
ATOM 745 C C . LYS A 1 96 ? 5.827 12.784 25.259 1.00 7.40 96 LYS A C 1
ATOM 746 O O . LYS A 1 96 ? 4.865 11.962 25.093 1.00 7.33 96 LYS A O 1
ATOM 752 N N . ILE A 1 97 ? 6.960 12.463 25.821 1.00 5.80 97 ILE A N 1
ATOM 753 C CA . ILE A 1 97 ? 7.247 11.111 26.290 1.00 5.36 97 ILE A CA 1
ATOM 754 C C . ILE A 1 97 ? 7.149 11.076 27.773 1.00 4.96 97 ILE A C 1
ATOM 755 O O . ILE A 1 97 ? 8.033 11.647 28.432 1.00 6.16 97 ILE A O 1
ATOM 760 N N . GLY A 1 98 ? 6.187 10.355 28.331 1.00 5.03 98 GLY A N 1
ATOM 761 C CA . GLY A 1 98 ? 6.057 10.167 29.767 1.00 6.29 98 GLY A CA 1
ATOM 762 C C . GLY A 1 98 ? 7.000 9.022 30.206 1.00 5.73 98 GLY A C 1
ATOM 763 O O . GLY A 1 98 ? 7.537 8.264 29.382 1.00 6.37 98 GLY A O 1
ATOM 764 N N . ALA A 1 99 ? 7.148 8.896 31.535 1.00 6.72 99 ALA A N 1
ATOM 765 C CA . ALA A 1 99 ? 8.061 7.846 32.056 1.00 7.72 99 ALA A CA 1
ATOM 766 C C . ALA A 1 99 ? 7.573 6.491 31.632 1.00 8.93 99 ALA A C 1
ATOM 767 O O . ALA A 1 99 ? 8.413 5.578 31.313 1.00 8.94 99 ALA A O 1
ATOM 769 N N . ASP A 1 100 ? 6.284 6.240 31.620 1.00 7.25 100 ASP A N 1
ATOM 770 C CA . ASP A 1 100 ? 5.680 4.926 31.266 1.00 8.34 100 ASP A CA 1
ATOM 771 C C . ASP A 1 100 ? 5.998 4.606 29.829 1.00 7.10 100 ASP A C 1
ATOM 772 O O . ASP A 1 100 ? 6.412 3.478 29.453 1.00 6.71 100 ASP A O 1
ATOM 777 N N . GLU A 1 101 ? 5.836 5.578 28.936 1.00 6.66 101 GLU A N 1
ATOM 778 C CA . GLU A 1 101 ? 6.110 5.433 27.532 1.00 6.62 101 GLU A CA 1
ATOM 779 C C . GLU A 1 101 ? 7.603 5.133 27.290 1.00 6.16 101 GLU A C 1
ATOM 780 O O . GLU A 1 101 ? 7.962 4.370 26.375 1.00 6.47 101 GLU A O 1
ATOM 786 N N . PHE A 1 102 ? 8.436 5.805 28.064 1.00 6.22 102 PHE A N 1
ATOM 787 C CA . PHE A 1 102 ? 9.884 5.590 27.980 1.00 6.45 102 PHE A CA 1
ATOM 788 C C . PHE A 1 102 ? 10.211 4.103 28.323 1.00 6.82 102 PHE A C 1
ATOM 789 O O . PHE A 1 102 ? 10.966 3.483 27.571 1.00 6.69 102 PHE A O 1
ATOM 797 N N . GLN A 1 103 ? 9.648 3.647 29.424 1.00 6.11 103 GLN A N 1
ATOM 798 C CA . GLN A 1 103 ? 9.879 2.242 29.840 1.00 7.93 103 GLN A CA 1
ATOM 799 C C . GLN A 1 103 ? 9.439 1.294 28.717 1.00 6.95 103 GLN A C 1
ATOM 800 O O . GLN A 1 103 ? 10.198 0.340 28.391 1.00 8.07 103 GLN A O 1
ATOM 806 N N . GLU A 1 104 ? 8.273 1.510 28.191 1.00 7.25 104 GLU A N 1
ATOM 807 C CA . GLU A 1 104 ? 7.749 0.611 27.124 1.00 7.54 104 GLU A CA 1
ATOM 808 C C . GL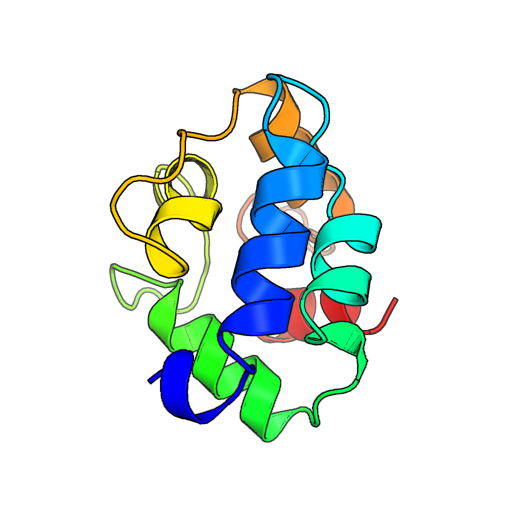U A 1 104 ? 8.628 0.657 25.932 1.00 8.33 104 GLU A C 1
ATOM 809 O O . GLU A 1 104 ? 8.951 -0.420 25.292 1.00 11.01 104 GLU A O 1
ATOM 815 N N . MET A 1 105 ? 9.169 1.786 25.509 1.00 7.88 105 MET A N 1
ATOM 816 C CA . MET A 1 105 ? 9.995 1.923 24.341 1.00 7.92 105 MET A CA 1
ATOM 817 C C . MET A 1 105 ? 11.361 1.189 24.550 1.00 8.72 105 MET A C 1
ATOM 818 O O . MET A 1 105 ? 11.769 0.443 23.680 1.00 9.78 105 MET A O 1
ATOM 823 N N . VAL A 1 106 ? 11.944 1.431 25.688 1.00 7.88 106 VAL A N 1
ATOM 824 C CA . VAL A 1 106 ? 13.277 0.874 25.980 1.00 10.75 106 VAL A CA 1
ATOM 825 C C . VAL A 1 106 ? 13.224 -0.638 25.929 1.00 12.41 106 VAL A C 1
ATOM 826 O O . VAL A 1 106 ? 14.245 -1.190 25.501 1.00 12.81 106 VAL A O 1
ATOM 830 N N . HIS A 1 107 ? 12.184 -1.193 26.469 1.00 12.36 107 HIS A N 1
ATOM 831 C CA . HIS A 1 107 ? 12.078 -2.684 26.569 1.00 16.14 107 HIS A CA 1
ATOM 832 C C . HIS A 1 107 ? 11.514 -3.304 25.314 1.00 20.53 107 HIS A C 1
ATOM 833 O O . HIS A 1 107 ? 11.383 -4.545 25.326 1.00 23.48 107 HIS A O 1
ATOM 840 N N . SER A 1 108 ? 11.235 -2.543 24.266 1.00 19.14 108 SER A N 1
ATOM 841 C CA . SER A 1 108 ? 10.661 -3.109 23.028 1.00 21.78 108 SER A CA 1
ATOM 842 C C . SER A 1 108 ? 11.625 -3.852 22.117 1.00 23.20 108 SER A C 1
ATOM 843 O O . SER A 1 108 ? 11.048 -4.710 21.369 1.00 24.41 108 SER A O 1
#

InterPro domains:
  IPR002048 EF-hand domain [PF13499] (43-107)
  IPR002048 EF-hand domain [PS50222] (39-74)
  IPR002048 EF-hand domain [PS50222] (78-109)
  IPR002048 EF-hand domain [SM00054] (43-71)
  IPR002048 EF-hand domain [SM00054] (82-109)
  IPR008080 Parvalbumin [PTHR11653] (1-108)
  IPR011992 EF-hand domain pair [SSF47473] (3-107)
  IPR018247 EF-Hand 1, calcium-binding site [PS00018] (52-64)
  IPR018247 EF-Hand 1, calcium-binding site [PS00018] (91-103)

Solvent-accessible surface area: 5941 Å² total; per-residue (Å²): 63,14,104,115,40,8,51,69,132,54,6,49,42,1,25,141,78,4,128,85,92,92,63,9,73,16,124,96,4,3,120,34,1,4,0,38,164,40,60,62,80,65,0,75,48,0,5,133,85,1,8,99,93,162,58,35,89,0,47,58,86,16,7,56,89,0,2,55,77,15,76,104,124,17,58,88,4,39,142,70,5,25,132,39,1,33,97,56,7,39,102,95,77,59,46,60,0,4,25,92,4,0,36,96,16,1,87,133

Sequence (108 aa):
SITDILSAEDIAAALQECQDPDTFEPQKFFQTSGLSKMSASQVKDIFRFIDNDQSGYLDGDELKYFLQKFQSDARELTESETKSLMDAADNDGDGKIGADEFQEMVHS

CATH classification: 1.10.238.10

Radius of gyration: 12.51 Å; Cα contacts (8 Å, |Δi|>4): 135; chains: 1; bounding box: 34×26×28 Å

Secondary structure (DSSP, 8-state):
-GGGTS-HHHHHHHHHHT-STT---HHHHHHHHSGGGS-HHHHHHHHHHH-TT-SSEE-THHHHTGGGGT-TTSPPPPHHHHHHHHHHH--SSSSSEEHHHHHHHHT-

B-factor: mean 12.89, std 7.66, range [4.42, 43.01]

Nearest PDB structures (foldseek):
  1omd-assembly1_A  TM=1.008E+00  e=3.967E-17  Rattus norvegicus
  3fs7-assembly1_A  TM=9.845E-01  e=7.653E-12  Gallus gallus
  3fs7-assembly5_E  TM=9.831E-01  e=1.435E-11  Gallus gallus
  1pva-assembly2_B  TM=9.922E-01  e=4.249E-11  Esox lucius
  1bu3-assembly1_A-2  TM=9.797E-01  e=6.338E-11  Merluccius bilinearis

GO terms:
  GO:0005509 calcium ion binding (F, IDA)
  GO:0032420 stereocilium (C, IDA)
  GO:0032437 cuticular plate (C, IDA)
  GO:0044877 protein-containing complex binding (F, IDA)
  GO:0032991 protein-c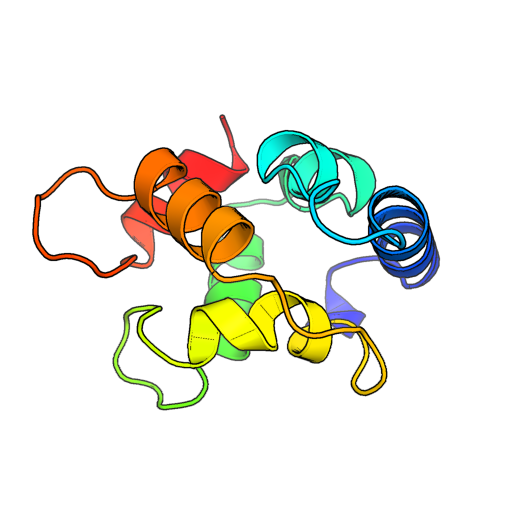ontaining complex (C, IDA)
  GO:0090102 cochlea development (P, IEP)
  GO:0042802 identical protein binding (F, IPI)
  GO:0099512 supramolecular fiber (C, IDA)
  GO:0031982 vesicle (C, IDA)
  GO:0005576 extracellular region (C, IDA)
  GO:0009611 response to wounding (P, IDA)
  GO:0042803 protein homodimerization activity (F, IDA)

Foldseek 3Di:
DLCVQWPLVLLVVLLVQCQDAPRDALQSSLVSRVVLVDDLVSLLVVVCLLCVVPPQWAADCSLQCVSCSSPVPGHGHDPVSSVNVQVQFDDPPPRIHHSVSSNVSSND